Protein AF-A0A5K1AC56-F1 (afdb_monomer_lite)

Organism: NCBI:txid210225

Radius of gyration: 15.38 Å; chains: 1; bounding box: 41×30×33 Å

pLDDT: mean 96.51, std 2.03, range [87.38, 98.38]

Sequence (58 aa):
SEEQKASERLWAISSLVNQATGDAFSGLLLVEVILQYKRWSVKRWNELYEDLPSRQVK

InterPro domains:
  IPR049022 Phosphoacetylglucosamine mutase AMG1, domain III [PF21404] (2-40)

Structure (mmCIF, N/CA/C/O backbone):
data_AF-A0A5K1AC56-F1
#
_entry.id   AF-A0A5K1AC56-F1
#
loop_
_atom_site.group_PDB
_atom_site.id
_atom_site.type_symbol
_atom_site.label_atom_id
_atom_site.label_alt_id
_atom_site.label_comp_id
_atom_site.label_asym_id
_atom_site.label_entity_id
_atom_site.label_seq_id
_atom_site.pdbx_PDB_ins_code
_atom_site.Cartn_x
_atom_site.Cartn_y
_atom_site.Cartn_z
_atom_site.occupancy
_atom_site.B_iso_or_equiv
_atom_site.auth_seq_id
_atom_site.auth_comp_id
_atom_site.auth_asym_id
_atom_site.auth_atom_id
_atom_site.pdbx_PDB_model_num
ATOM 1 N N . SER A 1 1 ? -20.499 4.048 12.265 1.00 92.44 1 SER A N 1
ATOM 2 C CA . SER A 1 1 ? -20.679 2.694 11.711 1.00 92.44 1 SER A CA 1
ATOM 3 C C . SER A 1 1 ? -19.384 2.258 11.031 1.00 92.44 1 SER A C 1
ATOM 5 O O . SER A 1 1 ? -18.432 3.039 11.034 1.00 92.44 1 SER A O 1
ATOM 7 N N . GLU A 1 2 ? -19.290 1.042 10.493 1.00 94.81 2 GLU A N 1
ATOM 8 C CA . GLU A 1 2 ? -18.085 0.630 9.751 1.00 94.81 2 GLU A CA 1
ATOM 9 C C . GLU A 1 2 ? -17.900 1.440 8.460 1.00 94.81 2 GLU A C 1
ATOM 11 O O . GLU A 1 2 ? -16.775 1.787 8.108 1.00 94.81 2 GLU A O 1
ATOM 16 N N . GLU A 1 3 ? -18.996 1.855 7.826 1.00 96.31 3 GLU A N 1
ATOM 17 C CA . GLU A 1 3 ? -19.001 2.740 6.659 1.00 96.31 3 GLU A CA 1
ATOM 18 C C . GLU A 1 3 ? -18.389 4.103 6.996 1.00 96.31 3 GLU A C 1
ATOM 20 O O . GLU A 1 3 ? -17.551 4.606 6.254 1.00 96.31 3 GLU A O 1
ATOM 25 N N . GLN A 1 4 ? -18.733 4.669 8.158 1.00 97.50 4 GLN A N 1
ATOM 26 C CA . GLN A 1 4 ? -18.151 5.932 8.619 1.00 97.50 4 GLN A CA 1
ATOM 27 C C . GLN A 1 4 ? -16.628 5.822 8.799 1.00 97.50 4 GLN A C 1
ATOM 29 O O . GLN A 1 4 ? -15.884 6.665 8.304 1.00 97.50 4 GLN A O 1
ATOM 34 N N . LYS A 1 5 ? -16.148 4.744 9.436 1.00 96.94 5 LYS A N 1
ATOM 35 C CA . LYS A 1 5 ? -14.704 4.507 9.609 1.00 96.94 5 LYS A CA 1
ATOM 36 C C . LYS A 1 5 ? -13.997 4.286 8.272 1.00 96.94 5 LYS A C 1
ATOM 38 O O . LYS A 1 5 ? -12.841 4.669 8.118 1.00 96.94 5 LYS A O 1
ATOM 43 N N . ALA A 1 6 ? -14.651 3.630 7.313 1.00 96.94 6 ALA A N 1
ATOM 44 C CA . ALA A 1 6 ? -14.106 3.448 5.972 1.00 96.94 6 ALA A CA 1
ATOM 45 C C . ALA A 1 6 ? -13.952 4.796 5.250 1.00 96.94 6 ALA A C 1
ATOM 47 O O . ALA A 1 6 ? -12.877 5.075 4.720 1.00 96.94 6 ALA A O 1
ATOM 48 N N . SER A 1 7 ? -14.969 5.657 5.311 1.00 98.00 7 SER A N 1
ATOM 49 C CA . SER A 1 7 ? -14.922 7.014 4.757 1.00 98.00 7 SER A CA 1
ATOM 50 C C . SER A 1 7 ? -13.823 7.867 5.395 1.00 98.00 7 SER A C 1
ATOM 52 O O . SER A 1 7 ? -13.067 8.524 4.685 1.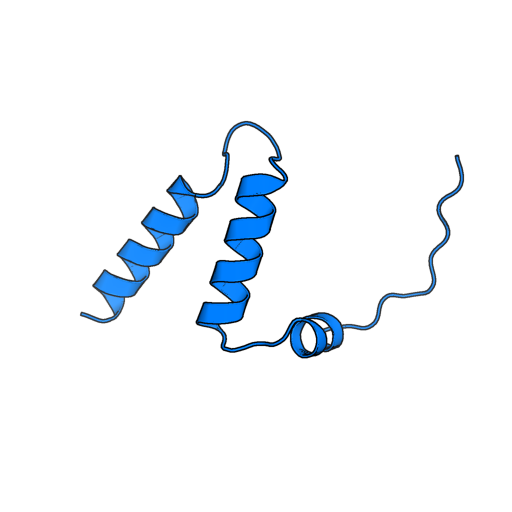00 98.00 7 SER A O 1
ATOM 54 N N . GLU A 1 8 ? -13.670 7.808 6.721 1.00 98.06 8 GLU A N 1
ATOM 55 C CA . GLU A 1 8 ? -12.604 8.519 7.443 1.00 98.06 8 GLU A CA 1
ATOM 56 C C . GLU A 1 8 ? -11.205 8.055 7.019 1.00 98.06 8 GLU A C 1
ATOM 58 O O . GLU A 1 8 ? -10.322 8.882 6.794 1.00 98.06 8 GLU A O 1
ATOM 63 N N . ARG A 1 9 ? -10.998 6.742 6.843 1.00 97.00 9 ARG A N 1
ATOM 64 C CA . ARG A 1 9 ? -9.723 6.198 6.343 1.00 97.00 9 ARG A CA 1
ATOM 65 C C . ARG A 1 9 ? -9.429 6.665 4.921 1.00 97.00 9 ARG A C 1
ATOM 67 O O . ARG A 1 9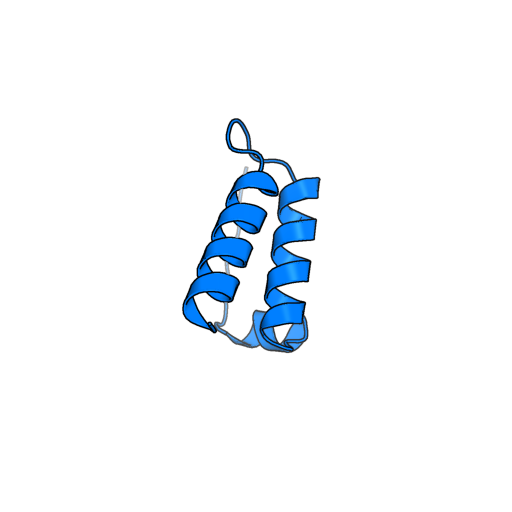 ? -8.294 7.035 4.637 1.00 97.00 9 ARG A O 1
ATOM 74 N N . LEU A 1 10 ? -10.430 6.662 4.040 1.00 97.00 10 LEU A N 1
ATOM 75 C CA . LEU A 1 10 ? -10.275 7.144 2.664 1.00 97.00 10 LEU A CA 1
ATOM 76 C C . LEU A 1 10 ? -9.911 8.630 2.631 1.00 97.00 10 LEU A C 1
ATOM 78 O O . LEU A 1 10 ? -8.989 9.024 1.917 1.00 97.00 10 LEU A O 1
ATOM 82 N N . TRP A 1 11 ? -10.580 9.442 3.449 1.00 97.81 11 TRP A N 1
ATOM 83 C CA . TRP A 1 11 ? -10.262 10.859 3.583 1.00 97.81 11 TRP A CA 1
ATOM 84 C C . TRP A 1 11 ? -8.835 11.079 4.112 1.00 97.81 11 TRP A C 1
ATOM 86 O O . TRP A 1 11 ? -8.073 11.854 3.529 1.00 97.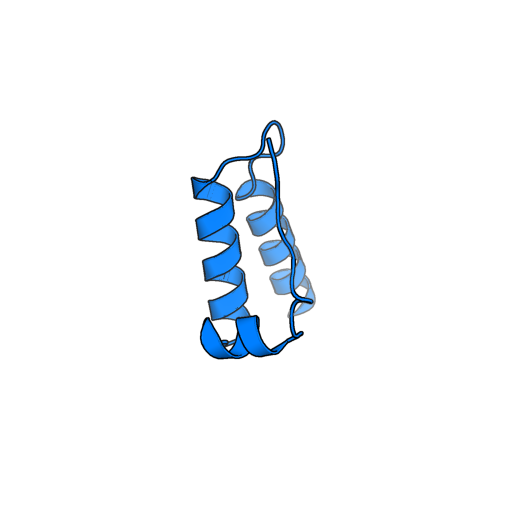81 11 TRP A O 1
ATOM 96 N N . ALA A 1 12 ? -8.428 10.340 5.148 1.00 97.38 12 ALA A N 1
ATOM 97 C CA . ALA A 1 12 ? -7.077 10.417 5.700 1.00 97.38 12 ALA A CA 1
ATOM 98 C C . ALA A 1 12 ? -6.004 10.028 4.668 1.00 97.38 12 ALA A C 1
ATOM 100 O O . ALA A 1 12 ? -5.006 10.730 4.532 1.00 97.38 12 ALA A O 1
ATOM 101 N N . ILE A 1 13 ? -6.231 8.965 3.886 1.00 96.44 13 ILE A N 1
ATOM 102 C CA . ILE A 1 13 ? -5.329 8.562 2.796 1.00 96.44 13 ILE A CA 1
ATOM 103 C C . ILE A 1 13 ? -5.221 9.668 1.738 1.00 96.44 13 ILE A C 1
ATOM 105 O O . ILE A 1 13 ? -4.115 9.993 1.315 1.00 96.44 13 ILE A O 1
ATOM 109 N N . SER A 1 14 ? -6.341 10.292 1.351 1.00 94.88 14 SER A N 1
ATOM 110 C CA . SER A 1 14 ? -6.332 11.386 0.365 1.00 94.88 14 SER A CA 1
ATOM 111 C C . SER A 1 14 ? -5.534 12.613 0.826 1.00 94.88 14 SER A C 1
ATOM 113 O O . SER A 1 14 ? -4.989 13.340 -0.002 1.00 94.88 14 SER A O 1
ATOM 115 N N . SER A 1 15 ? -5.450 12.821 2.143 1.00 95.56 15 SER A N 1
ATOM 116 C CA . SER A 1 15 ? -4.690 13.912 2.762 1.00 95.56 15 SER A CA 1
ATOM 117 C C . SER A 1 15 ? -3.223 13.542 3.015 1.00 95.56 15 SER A C 1
ATOM 119 O O . SER A 1 15 ? -2.375 14.427 3.069 1.00 95.56 15 SER A O 1
ATOM 121 N N . LEU A 1 16 ? -2.916 12.250 3.176 1.00 95.81 16 LEU A N 1
ATOM 122 C CA . LEU A 1 16 ? -1.553 11.739 3.344 1.00 95.81 16 LEU A CA 1
ATOM 123 C C . LEU A 1 16 ? -0.749 11.815 2.041 1.00 95.81 16 LEU A C 1
ATOM 125 O O . LEU A 1 16 ? 0.441 12.116 2.068 1.00 95.81 16 LEU A O 1
ATOM 129 N N . VAL A 1 17 ? -1.384 11.505 0.910 1.00 94.69 17 VAL A N 1
ATOM 130 C CA . VAL A 1 17 ? -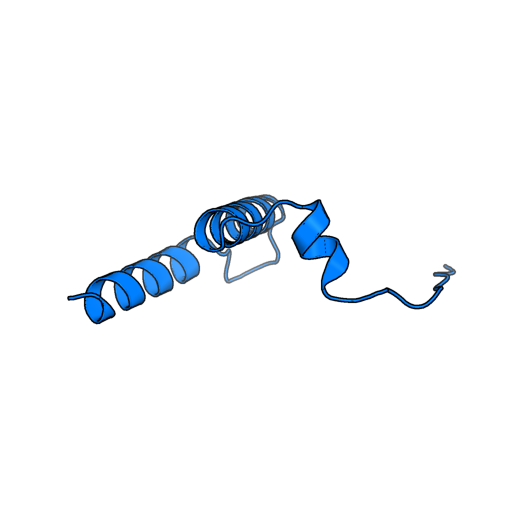0.724 11.473 -0.399 1.00 94.69 17 VAL A CA 1
ATOM 131 C C . VAL A 1 17 ? -0.516 12.891 -0.921 1.00 94.69 17 VAL A C 1
ATOM 133 O O . VAL A 1 17 ? -1.463 13.671 -1.014 1.00 94.69 17 VAL A O 1
ATOM 136 N N . ASN A 1 18 ? 0.712 13.217 -1.331 1.00 94.94 18 ASN A N 1
ATOM 137 C CA . ASN A 1 18 ? 0.965 14.453 -2.064 1.00 94.94 18 ASN A CA 1
ATOM 138 C C . ASN A 1 18 ? 0.275 14.397 -3.438 1.00 94.94 18 ASN A C 1
ATOM 140 O O . ASN A 1 18 ? 0.643 13.605 -4.303 1.00 94.94 18 ASN A O 1
ATOM 144 N N . GLN A 1 19 ? -0.730 15.250 -3.635 1.00 92.31 19 GLN A N 1
ATOM 145 C CA . GLN A 1 19 ? -1.560 15.248 -4.843 1.00 92.31 19 GLN A CA 1
ATOM 146 C C . GLN A 1 19 ? -0.923 15.986 -6.032 1.00 92.31 19 GLN A C 1
ATOM 148 O O . GLN A 1 19 ? -1.361 15.799 -7.163 1.00 92.31 19 GLN A O 1
ATOM 153 N N . ALA A 1 20 ? 0.082 16.835 -5.797 1.00 93.44 20 ALA A N 1
ATOM 154 C CA . ALA A 1 20 ? 0.683 17.671 -6.838 1.00 93.44 20 ALA A CA 1
ATOM 155 C C . ALA A 1 20 ? 1.869 16.986 -7.531 1.00 93.44 20 ALA A C 1
ATOM 157 O O . ALA A 1 20 ? 2.064 17.139 -8.736 1.00 93.44 20 ALA A O 1
ATOM 158 N N . THR A 1 21 ? 2.669 16.235 -6.772 1.00 93.69 21 THR A N 1
ATOM 159 C CA . THR A 1 21 ? 3.894 15.584 -7.252 1.00 93.69 21 THR A CA 1
ATOM 160 C C . THR A 1 21 ? 4.138 14.278 -6.512 1.00 93.69 21 THR A C 1
ATOM 162 O O . THR A 1 21 ? 3.855 14.191 -5.319 1.00 93.69 21 THR A O 1
ATOM 165 N N . GLY A 1 22 ? 4.745 13.298 -7.188 1.00 90.31 22 GLY A N 1
ATOM 166 C CA . GLY A 1 22 ? 5.223 12.081 -6.534 1.00 90.31 22 GLY A CA 1
ATOM 167 C C . GLY A 1 22 ? 6.230 12.409 -5.430 1.00 90.31 22 GLY A C 1
ATOM 168 O O . GLY A 1 22 ? 7.302 12.942 -5.707 1.00 90.31 22 GLY A O 1
ATOM 169 N N . ASP A 1 23 ? 5.873 12.090 -4.189 1.00 95.19 23 ASP A N 1
ATOM 170 C CA . ASP A 1 23 ? 6.703 12.287 -3.004 1.00 95.19 23 ASP A CA 1
ATOM 171 C C . ASP A 1 23 ? 7.026 10.930 -2.365 1.00 95.19 23 ASP A C 1
ATOM 173 O O . ASP A 1 23 ? 6.138 10.149 -2.014 1.00 95.19 23 ASP A O 1
ATOM 177 N N . ALA A 1 24 ? 8.321 10.653 -2.215 1.00 96.56 24 ALA A N 1
ATOM 178 C CA . ALA A 1 24 ? 8.807 9.395 -1.667 1.00 96.56 24 ALA A CA 1
ATOM 179 C C . ALA A 1 24 ? 8.435 9.212 -0.187 1.00 96.56 24 ALA A C 1
ATOM 181 O O . ALA A 1 24 ? 8.210 8.079 0.238 1.00 96.56 24 ALA A O 1
ATOM 182 N N . PHE A 1 25 ? 8.337 10.294 0.596 1.00 95.88 25 PHE A N 1
ATOM 183 C CA . PHE A 1 25 ? 7.992 10.202 2.016 1.00 95.88 25 PHE A CA 1
ATOM 184 C C . PHE A 1 25 ? 6.513 9.869 2.219 1.00 95.88 25 PHE A C 1
ATOM 186 O O . PHE A 1 25 ? 6.205 8.896 2.910 1.00 95.88 25 PHE A O 1
ATOM 193 N N . SER A 1 26 ? 5.593 10.609 1.591 1.00 96.56 26 SER A N 1
ATOM 194 C CA . SER A 1 26 ? 4.166 10.247 1.623 1.00 96.56 26 SER A CA 1
ATOM 195 C C . SER A 1 26 ? 3.902 8.876 0.996 1.00 96.56 26 SER A C 1
ATOM 197 O O . SER A 1 26 ? 3.082 8.122 1.521 1.00 96.56 26 SER A O 1
ATOM 199 N N . GLY A 1 27 ? 4.639 8.499 -0.055 1.00 96.81 27 GLY A N 1
ATOM 200 C CA . GLY A 1 27 ? 4.588 7.158 -0.641 1.00 96.81 27 GLY A CA 1
ATOM 201 C C . GLY A 1 27 ? 4.988 6.053 0.344 1.00 96.81 27 GLY A C 1
ATOM 202 O O . GLY A 1 27 ? 4.263 5.068 0.486 1.00 96.81 27 GLY A O 1
ATOM 203 N N . LEU A 1 28 ? 6.095 6.229 1.075 1.00 97.25 28 LEU A N 1
ATOM 204 C CA . LEU A 1 28 ? 6.536 5.283 2.105 1.00 97.25 28 LEU A CA 1
ATOM 205 C C . LEU A 1 28 ? 5.492 5.133 3.221 1.00 97.25 28 LEU A C 1
ATOM 207 O O . LEU A 1 28 ? 5.160 4.012 3.608 1.00 97.25 28 LEU A O 1
ATOM 211 N N . LEU A 1 29 ? 4.945 6.250 3.711 1.00 97.69 29 LEU A N 1
ATOM 212 C CA . LEU A 1 29 ? 3.913 6.239 4.751 1.00 97.69 29 LEU A CA 1
ATOM 213 C C . LEU A 1 29 ? 2.629 5.552 4.275 1.00 97.69 29 LEU A C 1
ATOM 215 O O . LEU A 1 29 ? 2.030 4.784 5.025 1.00 97.69 29 LEU A O 1
ATOM 219 N N . LEU A 1 30 ? 2.219 5.788 3.026 1.00 97.56 30 LEU A N 1
ATOM 220 C CA . LEU A 1 30 ? 1.058 5.127 2.438 1.00 97.56 30 LEU A CA 1
ATOM 221 C C . LEU A 1 30 ? 1.245 3.604 2.387 1.00 97.56 30 LEU A C 1
ATOM 223 O O . LEU A 1 30 ? 0.338 2.864 2.775 1.00 97.56 30 LEU A O 1
ATOM 227 N N . VAL A 1 31 ? 2.411 3.136 1.930 1.00 97.75 31 VAL A N 1
ATOM 228 C CA . VAL A 1 31 ? 2.735 1.702 1.875 1.00 97.75 31 VAL A CA 1
ATOM 229 C C . VAL A 1 31 ? 2.673 1.082 3.270 1.00 97.75 31 VAL A C 1
ATOM 231 O O . VAL A 1 31 ? 1.993 0.071 3.447 1.00 97.75 31 VAL A O 1
ATOM 234 N N . GLU A 1 32 ? 3.303 1.706 4.268 1.00 97.88 32 GLU A N 1
ATOM 235 C CA . GLU A 1 32 ? 3.291 1.205 5.648 1.00 97.88 32 GLU A CA 1
ATOM 236 C C . GLU A 1 32 ? 1.860 1.112 6.204 1.00 97.88 32 GLU A C 1
ATOM 238 O O . GLU A 1 32 ? 1.469 0.077 6.745 1.00 97.88 32 GLU A O 1
ATOM 243 N N . VAL A 1 33 ? 1.027 2.140 5.995 1.00 97.69 33 VAL A N 1
ATOM 244 C CA . VAL A 1 33 ? -0.384 2.130 6.423 1.00 97.69 33 VAL A CA 1
ATOM 245 C C . VAL A 1 33 ? -1.162 0.978 5.781 1.00 97.69 33 VAL A C 1
ATOM 247 O O . VAL A 1 33 ? -1.933 0.303 6.468 1.00 97.69 33 VAL A O 1
ATOM 250 N N . ILE A 1 34 ? -0.968 0.717 4.484 1.00 97.81 34 ILE A N 1
ATOM 251 C CA . ILE A 1 34 ? -1.657 -0.371 3.774 1.00 97.81 34 ILE A CA 1
ATOM 252 C C . ILE A 1 34 ? -1.216 -1.739 4.301 1.00 97.81 34 ILE A C 1
ATOM 254 O O . ILE A 1 34 ? -2.068 -2.603 4.535 1.00 97.81 34 ILE A O 1
ATOM 258 N N . LEU A 1 35 ? 0.090 -1.944 4.501 1.00 98.31 35 LEU A N 1
ATOM 259 C CA . LEU A 1 35 ? 0.629 -3.197 5.030 1.00 98.31 35 LEU A CA 1
ATOM 260 C C . LEU A 1 35 ? 0.107 -3.467 6.444 1.00 98.31 35 LEU A C 1
ATOM 262 O O . LEU A 1 35 ? -0.391 -4.564 6.706 1.00 98.31 35 LEU A O 1
ATOM 266 N N . GLN A 1 36 ? 0.110 -2.455 7.316 1.00 97.88 36 GLN A N 1
ATOM 267 C CA . GLN A 1 36 ? -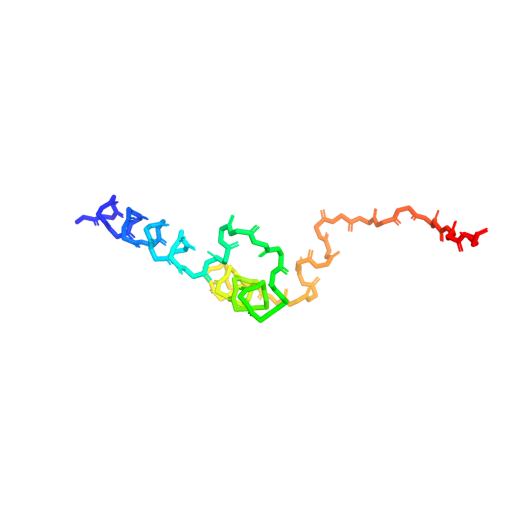0.449 -2.555 8.667 1.00 97.88 36 GLN A CA 1
ATOM 268 C C . GLN A 1 36 ? -1.956 -2.838 8.646 1.00 97.88 36 GLN A C 1
ATOM 270 O O . GLN A 1 36 ? -2.427 -3.753 9.325 1.00 97.88 36 GLN A O 1
ATOM 275 N N . TYR A 1 37 ? -2.722 -2.121 7.816 1.00 97.12 37 TYR A N 1
ATOM 276 C CA . TYR A 1 37 ? -4.168 -2.323 7.683 1.00 97.12 37 TYR A CA 1
ATOM 277 C C . TYR A 1 37 ? -4.518 -3.742 7.209 1.00 97.12 37 TYR A C 1
ATOM 279 O O . TYR A 1 37 ? -5.453 -4.359 7.721 1.00 97.12 37 TYR A O 1
ATOM 287 N N . LYS A 1 38 ? -3.744 -4.288 6.263 1.00 97.25 38 LYS A N 1
ATOM 288 C CA . LYS A 1 38 ? -3.910 -5.658 5.750 1.00 97.25 38 LYS A CA 1
ATOM 289 C C . LYS A 1 38 ? -3.270 -6.733 6.631 1.00 97.25 38 LYS A C 1
ATOM 291 O O . LYS A 1 38 ? -3.503 -7.916 6.384 1.00 97.25 38 LYS A O 1
ATOM 296 N N . ARG A 1 39 ? -2.483 -6.344 7.642 1.00 98.12 39 ARG A N 1
ATOM 297 C CA . ARG A 1 39 ? -1.631 -7.234 8.450 1.00 98.12 39 ARG A CA 1
ATOM 298 C C . ARG A 1 39 ? -0.680 -8.067 7.586 1.00 98.12 39 ARG A C 1
ATOM 300 O O . ARG A 1 39 ? -0.522 -9.270 7.791 1.00 98.12 39 ARG A O 1
ATOM 307 N N . TRP A 1 40 ? -0.093 -7.438 6.575 1.00 98.38 40 TRP A N 1
ATOM 308 C CA . TRP A 1 40 ? 0.847 -8.075 5.658 1.00 98.38 40 TRP A CA 1
ATOM 309 C C . TRP A 1 40 ? 2.286 -7.742 6.031 1.00 98.38 40 TRP A C 1
ATOM 311 O O . TRP A 1 40 ? 2.604 -6.614 6.389 1.00 98.38 40 TRP A O 1
ATOM 321 N N . SER A 1 41 ? 3.171 -8.729 5.895 1.00 98.06 41 SER A N 1
ATOM 322 C CA . SER A 1 41 ? 4.609 -8.478 5.846 1.00 98.06 41 SER A CA 1
ATOM 323 C C . SER A 1 41 ? 5.016 -8.031 4.440 1.00 98.06 41 SER A C 1
ATOM 325 O O . SER A 1 41 ? 4.338 -8.344 3.458 1.00 98.06 41 SER A O 1
ATOM 327 N N . VAL A 1 42 ? 6.172 -7.373 4.325 1.00 97.62 42 VAL A N 1
ATOM 328 C CA . VAL A 1 42 ? 6.759 -7.018 3.019 1.00 97.62 42 VAL A CA 1
ATOM 329 C C . VAL A 1 42 ? 6.949 -8.260 2.143 1.00 97.62 42 VAL A C 1
ATOM 331 O O . VAL A 1 42 ? 6.642 -8.229 0.957 1.00 97.62 42 VAL A O 1
ATOM 334 N N . L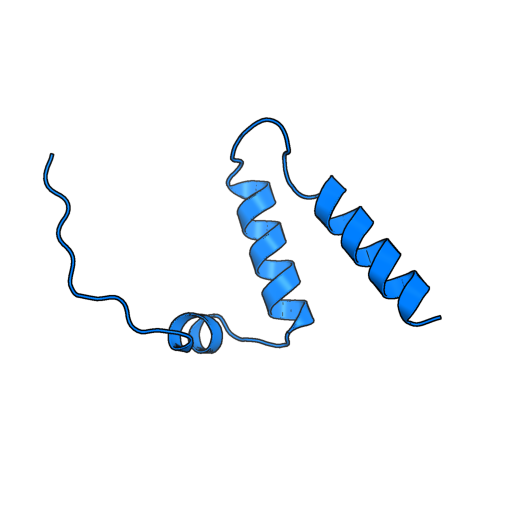YS A 1 43 ? 7.360 -9.391 2.736 1.00 97.94 43 LYS A N 1
ATOM 335 C CA . LYS A 1 43 ? 7.484 -10.670 2.022 1.00 97.94 43 LYS A CA 1
ATOM 336 C C . LYS A 1 43 ? 6.150 -11.107 1.409 1.00 97.94 43 LYS A C 1
ATOM 338 O O . LYS A 1 43 ? 6.107 -11.442 0.234 1.00 97.94 43 LYS A O 1
ATOM 343 N N . ARG A 1 44 ? 5.058 -11.049 2.182 1.00 97.88 44 ARG A N 1
ATOM 344 C CA . ARG A 1 44 ? 3.724 -11.421 1.689 1.00 97.88 44 ARG A CA 1
ATOM 345 C C . ARG A 1 44 ? 3.257 -10.511 0.554 1.00 97.88 44 ARG A C 1
ATOM 347 O O . ARG A 1 44 ? 2.598 -10.983 -0.364 1.00 97.88 44 ARG A O 1
ATOM 354 N N . TRP A 1 45 ? 3.574 -9.220 0.625 1.00 98.12 45 TRP A N 1
ATOM 355 C CA . TRP A 1 45 ? 3.277 -8.278 -0.452 1.00 98.12 45 TRP A CA 1
ATOM 356 C C . TRP A 1 45 ? 4.071 -8.599 -1.728 1.00 98.12 45 TRP A C 1
ATOM 358 O O . TRP A 1 45 ? 3.493 -8.618 -2.810 1.00 98.12 45 TRP A O 1
ATOM 368 N N . ASN A 1 46 ? 5.354 -8.939 -1.596 1.00 97.69 46 ASN A N 1
ATOM 369 C CA . ASN A 1 46 ? 6.209 -9.325 -2.722 1.00 97.69 46 ASN A CA 1
ATOM 370 C C . ASN A 1 46 ? 5.777 -10.640 -3.397 1.00 97.69 46 ASN A C 1
ATOM 372 O O . ASN A 1 46 ? 6.069 -10.861 -4.560 1.00 97.69 46 ASN A O 1
ATOM 376 N N . GLU A 1 47 ? 5.086 -11.525 -2.680 1.00 97.69 47 GLU A N 1
ATOM 377 C CA . GLU A 1 47 ? 4.573 -12.795 -3.214 1.00 97.69 47 GLU A CA 1
ATOM 378 C C . GLU A 1 47 ? 3.258 -12.644 -4.006 1.00 97.69 47 GLU A C 1
ATOM 380 O O . GLU A 1 47 ? 2.717 -13.643 -4.478 1.00 97.69 47 GLU A O 1
ATOM 385 N N . LEU A 1 48 ? 2.691 -11.435 -4.128 1.00 97.56 48 LEU A N 1
ATOM 386 C CA . LEU A 1 48 ? 1.421 -11.244 -4.846 1.00 97.56 48 LEU A CA 1
ATOM 387 C C . LEU A 1 48 ? 1.528 -11.539 -6.343 1.00 97.56 48 LEU A C 1
ATOM 389 O O . LEU A 1 48 ? 0.526 -11.910 -6.955 1.00 97.56 48 LEU A O 1
ATOM 393 N N . TYR A 1 49 ? 2.709 -11.345 -6.920 1.00 97.62 49 TYR A N 1
ATOM 394 C CA . TYR A 1 49 ? 3.020 -11.676 -8.301 1.00 97.62 49 TYR A CA 1
ATOM 395 C C . TYR A 1 49 ? 4.533 -11.851 -8.454 1.00 97.62 49 TYR A C 1
ATOM 397 O O . TYR A 1 49 ? 5.309 -11.307 -7.672 1.00 97.62 49 TYR A O 1
ATOM 405 N N . GLU A 1 50 ? 4.946 -12.613 -9.461 1.00 97.25 50 GLU A N 1
ATOM 406 C CA . GLU A 1 50 ? 6.353 -12.733 -9.836 1.00 97.25 50 GLU A CA 1
ATOM 407 C C . GLU A 1 50 ? 6.653 -11.799 -11.006 1.00 97.25 50 GLU A C 1
ATOM 409 O O . GLU A 1 50 ? 5.979 -11.836 -12.040 1.00 97.25 50 GLU A O 1
ATOM 414 N N . ASP A 1 51 ? 7.673 -10.960 -10.841 1.00 96.94 51 ASP A N 1
ATOM 415 C CA . ASP A 1 51 ? 8.194 -10.138 -11.924 1.00 96.94 51 ASP A CA 1
ATOM 416 C C . ASP A 1 51 ? 8.836 -11.013 -13.005 1.00 96.94 51 ASP A C 1
ATOM 418 O O . ASP A 1 51 ? 9.608 -11.934 -12.722 1.00 96.94 51 ASP A O 1
ATOM 422 N N . LEU A 1 52 ? 8.574 -10.685 -14.272 1.00 97.75 52 LEU A N 1
ATOM 423 C CA . LEU A 1 52 ? 9.340 -11.262 -15.371 1.00 97.75 52 LEU A CA 1
ATOM 424 C C . LEU A 1 52 ? 10.772 -10.704 -15.356 1.00 97.75 52 LEU A C 1
ATOM 426 O O . LEU A 1 52 ? 10.965 -9.516 -15.069 1.00 97.75 52 LEU A O 1
ATOM 430 N N . PRO A 1 53 ? 11.783 -11.508 -15.734 1.00 97.62 53 PRO A N 1
ATOM 431 C CA . PRO A 1 53 ? 13.143 -11.011 -15.888 1.00 97.62 53 PRO A CA 1
ATOM 432 C C . PRO A 1 53 ? 13.180 -9.804 -16.832 1.00 97.62 53 PRO A C 1
ATOM 434 O O . PRO A 1 53 ? 12.757 -9.891 -17.986 1.00 97.62 53 PRO A O 1
ATOM 437 N N . SER A 1 54 ? 13.697 -8.676 -16.348 1.00 96.62 54 SER A N 1
ATOM 438 C CA . SER A 1 54 ? 13.783 -7.427 -17.104 1.00 96.62 54 SER A CA 1
ATOM 439 C C . SER A 1 54 ? 15.189 -6.833 -17.036 1.00 96.62 54 SER A C 1
ATOM 441 O O . SER A 1 54 ? 15.962 -7.087 -16.110 1.00 96.62 54 SER A O 1
ATOM 443 N N . ARG A 1 55 ? 15.550 -6.056 -18.061 1.00 97.06 55 ARG A N 1
ATOM 444 C CA . ARG A 1 55 ? 16.828 -5.342 -18.141 1.00 97.06 55 ARG A CA 1
ATOM 445 C C . ARG A 1 55 ? 16.591 -3.948 -18.702 1.00 97.06 55 ARG A C 1
ATOM 447 O O . ARG A 1 55 ? 16.158 -3.813 -19.842 1.00 97.06 55 ARG A O 1
ATOM 454 N N . GLN A 1 56 ? 16.938 -2.924 -17.929 1.00 96.62 56 GLN A N 1
ATOM 455 C CA . GLN A 1 56 ? 16.945 -1.538 -18.390 1.00 96.62 56 GLN A CA 1
ATOM 456 C C . GLN A 1 56 ? 18.340 -1.169 -18.913 1.00 96.62 56 GLN A C 1
ATOM 458 O O . GLN A 1 56 ? 19.341 -1.338 -18.216 1.00 96.62 56 GLN A O 1
ATOM 463 N N . VAL A 1 57 ? 18.404 -0.687 -20.155 1.00 96.25 57 VAL A N 1
ATOM 464 C CA . VAL A 1 57 ? 19.599 -0.072 -20.760 1.00 96.25 57 VAL A CA 1
ATOM 465 C C . VAL A 1 57 ? 19.426 1.451 -20.800 1.00 96.25 57 VAL A C 1
ATOM 467 O O . VAL A 1 57 ? 18.315 1.942 -20.603 1.00 96.25 57 VAL A O 1
ATOM 470 N N . LYS A 1 58 ? 20.524 2.188 -20.979 1.00 87.38 58 LYS A N 1
ATOM 471 C CA . LYS A 1 58 ? 20.539 3.657 -20.990 1.00 87.38 58 LYS A CA 1
ATOM 472 C C . LYS A 1 58 ? 20.157 4.223 -22.353 1.00 87.38 58 LYS A C 1
ATOM 474 O O . LYS A 1 58 ? 20.601 3.624 -23.356 1.00 87.38 58 LYS A O 1
#

Foldseek 3Di:
DVVVVVVVVVVVLVVLADPPDDDPVSVVVSVVVVCVVVVHDPVRVCVPDDDDDDDDDD

Secondary structure (DSSP, 8-state):
-HHHHHHHHHHHHHHHS-SSS--HHHHHHHHHHHHHHHT--HHHHHTT-PPPP-----